Protein AF-A0A8T1S9A8-F1 (afdb_monomer)

Structure (mmCIF, N/CA/C/O backbone):
data_AF-A0A8T1S9A8-F1
#
_entry.id   AF-A0A8T1S9A8-F1
#
loop_
_atom_site.group_PDB
_atom_site.id
_atom_site.type_symbol
_atom_site.label_atom_id
_atom_site.label_alt_id
_atom_site.label_comp_id
_atom_site.label_asym_id
_atom_site.label_entity_id
_atom_site.label_seq_id
_atom_site.pdbx_PDB_ins_code
_atom_site.Cartn_x
_atom_site.Cartn_y
_atom_site.Cartn_z
_atom_site.occupancy
_atom_site.B_iso_or_equiv
_atom_site.auth_seq_id
_atom_site.auth_comp_id
_atom_site.auth_asym_id
_atom_site.auth_atom_id
_atom_site.pdbx_PDB_model_num
ATOM 1 N N . TYR A 1 1 ? 24.422 -26.048 6.597 1.00 69.62 1 TYR A N 1
ATOM 2 C CA . TYR A 1 1 ? 24.036 -25.444 7.891 1.00 69.62 1 TYR A CA 1
ATOM 3 C C . TYR A 1 1 ? 23.855 -23.929 7.812 1.00 69.62 1 TYR A C 1
ATOM 5 O O . TYR A 1 1 ? 22.752 -23.478 8.077 1.00 69.62 1 TYR A O 1
ATOM 13 N N . ILE A 1 2 ? 24.844 -23.143 7.364 1.00 87.12 2 ILE A N 1
ATOM 14 C CA . ILE A 1 2 ? 24.733 -21.668 7.283 1.00 87.12 2 ILE A CA 1
ATOM 15 C C . ILE A 1 2 ? 23.593 -21.189 6.356 1.00 87.12 2 ILE A C 1
ATOM 17 O O . ILE A 1 2 ? 22.867 -20.263 6.697 1.00 87.12 2 ILE A O 1
ATOM 21 N N . SER A 1 3 ? 23.363 -21.863 5.222 1.00 89.75 3 SER A N 1
ATOM 22 C CA . SER A 1 3 ? 22.285 -21.505 4.281 1.00 89.75 3 SER A CA 1
ATOM 23 C C . SER A 1 3 ? 20.868 -21.640 4.870 1.00 89.75 3 SER A C 1
ATOM 25 O O . SER A 1 3 ? 20.005 -20.834 4.535 1.00 89.75 3 SER A O 1
ATOM 27 N N . LEU A 1 4 ? 20.634 -22.584 5.794 1.00 91.56 4 LEU A N 1
ATOM 28 C CA . LEU A 1 4 ? 19.331 -22.747 6.459 1.00 91.56 4 LEU A CA 1
ATOM 29 C C . LEU A 1 4 ? 19.038 -21.584 7.411 1.00 91.56 4 LEU A C 1
ATOM 31 O O . LEU A 1 4 ? 17.932 -21.054 7.404 1.00 91.56 4 LEU A O 1
ATOM 35 N N . PHE A 1 5 ? 20.044 -21.153 8.178 1.00 92.44 5 PHE A N 1
ATOM 36 C CA . PHE A 1 5 ? 19.931 -19.958 9.015 1.00 92.44 5 PHE A CA 1
ATOM 37 C C . PHE A 1 5 ? 19.726 -18.697 8.170 1.00 92.44 5 PHE A C 1
ATOM 39 O O . PHE A 1 5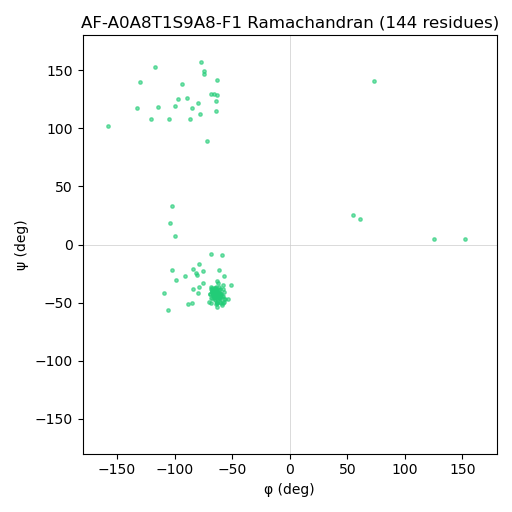 ? 18.905 -17.860 8.532 1.00 92.44 5 PHE A O 1
ATOM 46 N N . GLY A 1 6 ? 20.407 -18.583 7.024 1.00 93.62 6 GLY A N 1
ATOM 47 C CA . GLY A 1 6 ? 20.233 -17.463 6.097 1.00 93.62 6 GLY A CA 1
ATOM 48 C C . GLY A 1 6 ? 18.820 -17.382 5.511 1.00 93.62 6 GLY A C 1
ATOM 49 O O . GLY A 1 6 ? 18.182 -16.337 5.594 1.00 93.62 6 GLY A O 1
ATOM 50 N N . LEU A 1 7 ? 18.300 -18.490 4.974 1.00 93.75 7 LEU A N 1
ATOM 51 C CA . LEU A 1 7 ? 16.933 -18.549 4.444 1.00 93.75 7 LEU A CA 1
ATOM 52 C C . LEU A 1 7 ? 15.893 -18.299 5.542 1.00 93.75 7 LEU A C 1
ATOM 54 O O . LEU A 1 7 ? 14.984 -17.500 5.342 1.00 93.75 7 LEU A O 1
ATOM 58 N N . GLY A 1 8 ? 16.068 -18.904 6.722 1.00 94.38 8 GLY A N 1
ATOM 59 C CA . GLY A 1 8 ? 15.194 -18.676 7.874 1.00 94.38 8 GLY A CA 1
ATOM 60 C C . GLY A 1 8 ? 15.170 -17.213 8.324 1.00 94.38 8 GLY A C 1
ATOM 61 O O . GLY A 1 8 ? 14.097 -16.670 8.576 1.00 94.38 8 GLY A O 1
ATOM 62 N N . ALA A 1 9 ? 16.330 -16.548 8.359 1.00 94.75 9 ALA A N 1
ATOM 63 C CA . ALA A 1 9 ? 16.430 -15.133 8.707 1.00 94.75 9 ALA A CA 1
ATOM 64 C C . ALA A 1 9 ? 15.723 -14.229 7.684 1.00 94.75 9 ALA A C 1
ATOM 66 O O . ALA A 1 9 ? 14.974 -13.335 8.075 1.00 94.75 9 ALA A O 1
ATOM 67 N N . VAL A 1 10 ? 15.907 -14.478 6.382 1.00 95.06 10 VAL A N 1
ATOM 68 C CA . VAL A 1 10 ? 15.245 -13.705 5.316 1.00 95.06 10 VAL A CA 1
ATOM 69 C C . VAL A 1 10 ? 13.729 -13.907 5.354 1.00 95.06 10 VAL A C 1
ATOM 71 O O . VAL A 1 10 ? 12.984 -12.931 5.304 1.00 95.06 10 VAL A O 1
ATOM 74 N N . SER A 1 11 ? 13.253 -15.146 5.506 1.00 94.19 11 SER A N 1
ATOM 75 C CA . SER A 1 11 ? 11.820 -15.429 5.627 1.00 94.19 11 SER A CA 1
ATOM 76 C C . SER A 1 11 ? 11.202 -14.761 6.857 1.00 94.19 11 SER A C 1
ATOM 78 O O . SER A 1 11 ? 10.137 -14.159 6.744 1.00 94.19 11 SER A O 1
ATOM 80 N N . ALA A 1 12 ? 11.881 -14.798 8.008 1.00 94.75 12 ALA A N 1
ATOM 81 C CA . ALA A 1 12 ? 11.417 -14.131 9.224 1.00 94.75 12 ALA A CA 1
ATOM 82 C C . ALA A 1 12 ? 11.353 -12.600 9.065 1.00 94.75 12 ALA A C 1
ATOM 84 O O . ALA A 1 12 ? 10.391 -11.973 9.508 1.00 94.75 12 ALA A O 1
ATOM 85 N N . ALA A 1 13 ? 12.341 -11.998 8.393 1.00 94.56 13 ALA A N 1
ATOM 86 C CA . ALA A 1 13 ? 12.363 -10.563 8.119 1.00 94.56 13 ALA A CA 1
ATOM 87 C C . ALA A 1 13 ? 11.216 -10.124 7.188 1.00 94.56 13 ALA A C 1
ATOM 89 O O . ALA A 1 13 ? 10.555 -9.113 7.445 1.00 94.56 13 ALA A O 1
ATOM 90 N N . VAL A 1 14 ? 10.946 -10.899 6.130 1.00 92.56 14 VAL A N 1
ATOM 91 C CA . VAL A 1 14 ? 9.836 -10.628 5.201 1.00 92.56 14 VAL A CA 1
ATOM 92 C C . VAL A 1 14 ? 8.486 -10.816 5.891 1.00 92.56 14 VAL A C 1
ATOM 94 O O . VAL A 1 14 ? 7.609 -9.977 5.710 1.00 92.56 14 VAL A O 1
ATOM 97 N N . MET A 1 15 ? 8.334 -11.855 6.719 1.00 94.00 15 MET A N 1
ATOM 98 C CA . MET A 1 15 ? 7.110 -12.105 7.487 1.00 94.00 15 MET A CA 1
ATOM 99 C C . MET A 1 15 ? 6.790 -10.921 8.406 1.00 94.00 15 MET A C 1
ATOM 101 O O . MET A 1 15 ? 5.734 -10.320 8.264 1.00 94.00 15 MET A O 1
ATOM 105 N N . SER A 1 16 ? 7.757 -10.477 9.216 1.00 94.50 16 SER A N 1
ATOM 106 C CA . SER A 1 16 ? 7.589 -9.317 10.108 1.00 94.50 16 SER A CA 1
ATOM 107 C C . SER A 1 16 ? 7.204 -8.027 9.364 1.00 94.50 16 SER A C 1
ATOM 109 O O . SER A 1 16 ? 6.357 -7.249 9.820 1.00 94.50 16 SER A O 1
ATOM 111 N N . SER A 1 17 ? 7.786 -7.813 8.179 1.00 93.75 17 SER A N 1
ATOM 112 C CA . SER A 1 17 ? 7.462 -6.656 7.334 1.00 93.75 17 SER A CA 1
ATOM 113 C C . SER A 1 17 ? 6.039 -6.750 6.777 1.00 93.75 17 SER A C 1
ATOM 115 O O . SER A 1 17 ? 5.281 -5.783 6.853 1.00 93.75 17 SER A O 1
ATOM 117 N N . ALA A 1 18 ? 5.658 -7.923 6.266 1.00 91.62 18 ALA A N 1
ATOM 118 C CA . ALA A 1 18 ? 4.327 -8.178 5.729 1.00 91.62 18 ALA A CA 1
ATOM 119 C C . ALA A 1 18 ? 3.243 -8.056 6.811 1.00 91.62 18 ALA A C 1
ATOM 121 O O . ALA A 1 18 ? 2.235 -7.386 6.586 1.00 91.62 18 ALA A O 1
ATOM 122 N N . ASP A 1 19 ? 3.476 -8.626 7.995 1.00 93.12 19 ASP A N 1
ATOM 123 C CA . ASP A 1 19 ? 2.582 -8.518 9.150 1.00 93.12 19 ASP A CA 1
ATOM 124 C C . ASP A 1 19 ? 2.339 -7.051 9.521 1.00 93.12 19 ASP A C 1
ATOM 126 O O . ASP A 1 19 ? 1.194 -6.622 9.676 1.00 93.12 19 ASP A O 1
ATOM 130 N N . SER A 1 20 ? 3.407 -6.250 9.587 1.00 94.44 20 SER A N 1
ATOM 131 C CA . SER A 1 20 ? 3.315 -4.820 9.902 1.00 94.44 20 SER A CA 1
ATOM 132 C C . SER A 1 20 ? 2.520 -4.043 8.846 1.00 94.44 20 SER A C 1
ATOM 134 O O . SER A 1 20 ? 1.684 -3.204 9.194 1.00 94.44 20 SER A O 1
ATOM 136 N N . SER A 1 21 ? 2.731 -4.330 7.556 1.00 93.38 21 SER A N 1
ATOM 137 C CA . SER A 1 21 ? 1.987 -3.695 6.461 1.00 93.38 21 SER A CA 1
ATOM 138 C C . SER A 1 21 ? 0.501 -4.051 6.484 1.00 93.38 21 SER A C 1
ATOM 140 O O . SER A 1 21 ? -0.342 -3.156 6.390 1.00 93.38 21 SER A O 1
ATOM 142 N N . ILE A 1 22 ? 0.165 -5.334 6.653 1.00 93.88 22 ILE A N 1
ATOM 143 C CA . ILE A 1 22 ? -1.226 -5.801 6.686 1.00 93.88 22 ILE A CA 1
ATOM 144 C C . ILE A 1 22 ? -1.936 -5.265 7.931 1.00 93.88 22 ILE A C 1
ATOM 146 O O . ILE A 1 22 ? -3.073 -4.801 7.830 1.00 93.88 22 ILE A O 1
ATOM 150 N N . LEU A 1 23 ? -1.277 -5.271 9.092 1.00 93.00 23 LEU A N 1
ATOM 151 C CA . LEU A 1 23 ? -1.838 -4.725 10.326 1.00 93.00 23 LEU A CA 1
ATOM 152 C C . LEU A 1 23 ? -2.088 -3.217 10.212 1.00 93.00 23 LEU A C 1
ATOM 154 O O . LEU A 1 23 ? -3.154 -2.746 10.608 1.00 93.00 23 LEU A O 1
ATOM 158 N N . SER A 1 24 ? -1.145 -2.468 9.632 1.00 93.31 24 SER A N 1
ATOM 159 C CA . SER A 1 24 ? -1.298 -1.030 9.388 1.00 93.31 24 SER A CA 1
ATOM 160 C C . SER A 1 24 ? -2.488 -0.744 8.466 1.00 93.31 24 SER A C 1
ATOM 162 O O . SER A 1 24 ? -3.380 0.024 8.833 1.00 93.31 24 SER A O 1
ATOM 164 N N . ALA A 1 25 ? -2.576 -1.440 7.327 1.00 91.50 25 ALA A N 1
ATOM 165 C CA . ALA A 1 25 ? -3.696 -1.309 6.394 1.00 91.50 25 ALA A CA 1
ATOM 166 C C . ALA A 1 25 ? -5.041 -1.678 7.043 1.00 91.50 25 ALA A C 1
ATOM 168 O O . ALA A 1 25 ? -6.037 -0.972 6.882 1.00 91.50 25 ALA A O 1
ATOM 169 N N . SER A 1 26 ? -5.066 -2.752 7.833 1.00 92.00 26 SER A N 1
ATOM 170 C CA . SER A 1 26 ? -6.267 -3.238 8.521 1.00 92.00 26 SER A CA 1
ATOM 171 C C . SER A 1 26 ? -6.739 -2.282 9.616 1.00 92.00 26 SER A C 1
ATOM 173 O O . SER A 1 26 ? -7.939 -2.047 9.746 1.00 92.00 26 SER A O 1
ATOM 175 N N . SER A 1 27 ? -5.806 -1.689 10.365 1.00 90.44 27 SER A N 1
ATOM 176 C CA . SER A 1 27 ? -6.085 -0.669 11.382 1.00 90.44 27 SER A CA 1
ATOM 177 C C . SER A 1 27 ? -6.623 0.614 10.751 1.00 90.44 27 SER A C 1
ATOM 179 O O . SER A 1 27 ? -7.651 1.138 11.191 1.00 90.44 27 SER A O 1
ATOM 181 N N . MET A 1 28 ? -5.991 1.077 9.663 1.00 89.88 28 MET A N 1
ATOM 182 C CA . MET A 1 28 ? -6.482 2.217 8.887 1.00 89.88 28 MET A CA 1
ATOM 183 C C . MET A 1 28 ? -7.884 1.952 8.347 1.00 89.88 28 MET A C 1
ATOM 185 O O . MET A 1 28 ? -8.743 2.812 8.472 1.00 89.88 28 MET A O 1
ATOM 189 N N . PHE A 1 29 ? -8.162 0.765 7.809 1.00 87.88 29 PHE A N 1
ATOM 190 C CA . PHE A 1 29 ? -9.496 0.433 7.315 1.00 87.88 29 PHE A CA 1
ATOM 191 C C . PHE A 1 29 ? -10.541 0.392 8.442 1.00 87.88 29 PHE A C 1
ATOM 193 O O . PHE A 1 29 ? -11.604 1.007 8.336 1.00 87.88 29 PHE A O 1
ATOM 200 N N . ALA A 1 30 ? -10.245 -0.289 9.551 1.00 85.81 30 ALA A N 1
ATOM 201 C CA . ALA A 1 30 ? -11.188 -0.434 10.658 1.00 85.81 30 ALA A CA 1
ATOM 202 C C . ALA A 1 30 ? -11.511 0.912 11.337 1.00 85.81 30 ALA A C 1
ATOM 204 O O . ALA A 1 30 ? -12.661 1.166 11.692 1.00 85.81 30 ALA A O 1
ATOM 205 N N . ARG A 1 31 ? -10.531 1.811 11.479 1.00 80.62 31 ARG A N 1
ATOM 206 C CA . ARG A 1 31 ? -10.755 3.143 12.068 1.00 80.62 31 ARG A CA 1
ATOM 207 C C . ARG A 1 31 ? -11.253 4.167 11.049 1.00 80.62 31 ARG A C 1
ATOM 209 O O . ARG A 1 31 ? -12.261 4.821 11.289 1.00 80.62 31 ARG A O 1
ATOM 216 N N . ASN A 1 32 ? -10.591 4.298 9.901 1.00 85.12 32 ASN A N 1
ATOM 217 C CA . ASN A 1 32 ? -10.888 5.374 8.950 1.00 85.12 32 ASN A CA 1
ATOM 218 C C . ASN A 1 32 ? -12.103 5.086 8.067 1.00 85.12 32 ASN A C 1
ATOM 220 O O . ASN A 1 32 ? -12.733 6.030 7.605 1.00 85.12 32 ASN A O 1
ATOM 224 N N . ILE A 1 33 ? -12.436 3.816 7.815 1.00 79.62 33 ILE A N 1
ATOM 225 C CA . ILE A 1 33 ? -13.599 3.454 6.994 1.00 79.62 33 ILE A CA 1
ATOM 226 C C . ILE A 1 33 ? -14.730 2.937 7.874 1.00 79.62 33 ILE A C 1
ATOM 228 O O . ILE A 1 33 ? -15.819 3.499 7.845 1.00 79.62 33 ILE A O 1
ATOM 232 N N . TYR A 1 34 ? -14.506 1.907 8.691 1.00 74.44 34 TYR A N 1
ATOM 233 C CA . TYR A 1 34 ? -15.615 1.279 9.421 1.00 74.44 34 TYR A CA 1
ATOM 234 C C . TYR A 1 34 ? -16.181 2.175 10.537 1.00 74.44 34 TYR A C 1
ATOM 236 O O . TYR A 1 34 ? -17.391 2.410 10.588 1.00 74.44 34 TYR A O 1
ATOM 244 N N . GLN A 1 35 ? -15.323 2.740 11.393 1.00 69.56 35 GLN A N 1
ATOM 245 C CA . GLN A 1 35 ? -15.773 3.621 12.478 1.00 69.56 35 GLN A CA 1
ATOM 246 C C . GLN A 1 35 ? -16.346 4.951 11.955 1.00 69.56 35 GLN A C 1
ATOM 248 O O . GLN A 1 35 ? -17.353 5.428 12.467 1.00 69.56 35 GLN A O 1
ATOM 253 N N . LEU A 1 36 ? -15.755 5.537 10.911 1.00 67.69 36 LEU A N 1
ATOM 254 C CA . LEU A 1 36 ? -16.210 6.809 10.331 1.00 67.69 36 LEU A CA 1
ATOM 255 C C . LEU A 1 36 ? -17.434 6.676 9.409 1.00 67.69 36 LEU A C 1
ATOM 257 O O . LEU A 1 36 ? -18.278 7.567 9.419 1.00 67.69 36 LEU A O 1
ATOM 261 N N . SER A 1 37 ? -17.550 5.595 8.627 1.00 63.44 37 SER A N 1
ATOM 262 C CA . SER A 1 37 ? -18.595 5.453 7.600 1.00 63.44 37 SER A CA 1
ATOM 263 C C . SER A 1 37 ? -19.806 4.625 8.034 1.00 63.44 37 SER A C 1
ATOM 265 O O . SER A 1 37 ? -20.894 4.871 7.522 1.00 63.44 37 SER A O 1
ATOM 267 N N . PHE A 1 38 ? -19.644 3.633 8.920 1.00 60.50 38 PHE A N 1
ATOM 268 C CA . PHE A 1 38 ? -20.734 2.714 9.288 1.00 60.50 38 PHE A CA 1
ATOM 269 C C . PHE A 1 38 ? -21.257 2.926 10.711 1.00 60.50 38 PHE A C 1
ATOM 271 O O . PHE A 1 38 ? -22.468 2.871 10.924 1.00 60.50 38 PHE A O 1
ATOM 278 N N . ARG A 1 39 ? -20.384 3.150 11.706 1.00 53.12 39 ARG A N 1
ATOM 279 C CA . ARG A 1 39 ? -20.821 3.314 13.104 1.00 53.12 39 ARG A CA 1
ATOM 280 C C . ARG A 1 39 ? -19.787 4.075 13.944 1.00 53.12 39 ARG A C 1
ATOM 282 O O . ARG A 1 39 ? -18.828 3.487 14.434 1.00 53.12 39 ARG A O 1
ATOM 289 N N . GLN A 1 40 ? -20.029 5.365 14.192 1.00 61.25 40 GLN A N 1
ATOM 290 C CA . GLN A 1 40 ? -19.146 6.222 15.010 1.00 61.25 40 GLN A CA 1
ATOM 291 C C . GLN A 1 40 ? -18.983 5.754 16.466 1.00 61.25 40 GLN A C 1
ATOM 293 O O . GLN A 1 40 ? -17.965 6.048 17.086 1.00 61.25 40 GLN A O 1
ATOM 298 N N . ASN A 1 41 ? -19.930 4.961 16.981 1.00 62.00 41 ASN A N 1
ATOM 299 C CA . ASN A 1 41 ? -19.896 4.358 18.319 1.00 62.00 41 ASN A CA 1
ATOM 300 C C . ASN A 1 41 ? -19.496 2.867 18.296 1.00 62.00 41 ASN A C 1
ATOM 302 O O . ASN A 1 41 ? -20.031 2.076 19.073 1.00 62.00 41 ASN A O 1
ATOM 306 N N . ALA A 1 42 ? -18.630 2.445 17.368 1.00 65.62 42 ALA A N 1
ATOM 307 C CA . ALA A 1 42 ? -18.126 1.073 17.361 1.00 65.62 42 ALA A CA 1
ATOM 308 C C . ALA A 1 42 ? -17.310 0.795 18.635 1.00 65.62 42 ALA A C 1
ATOM 310 O O . ALA A 1 42 ? -16.402 1.550 18.980 1.00 65.62 42 ALA A O 1
ATOM 311 N N . THR A 1 43 ? -17.632 -0.292 19.333 1.00 75.25 43 THR A N 1
ATOM 312 C CA . THR A 1 43 ? -16.898 -0.706 20.540 1.00 75.25 43 THR A CA 1
ATOM 313 C C . THR A 1 43 ? -15.543 -1.299 20.146 1.00 75.25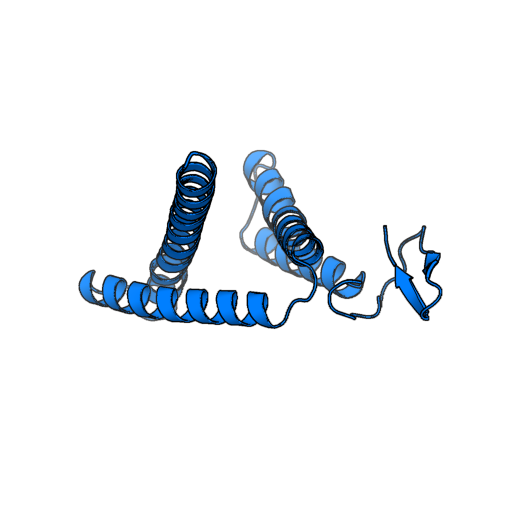 43 THR A C 1
ATOM 315 O O . THR A 1 43 ? -15.442 -1.963 19.115 1.00 75.25 43 THR A O 1
ATOM 318 N N . ASP A 1 44 ? -14.507 -1.164 20.983 1.00 79.44 44 ASP A N 1
ATOM 319 C CA . ASP A 1 44 ? -13.159 -1.701 20.702 1.00 79.44 44 ASP A CA 1
ATOM 320 C C . ASP A 1 44 ? -13.162 -3.190 20.303 1.00 79.44 44 ASP A C 1
ATOM 322 O O . ASP A 1 44 ? -12.400 -3.620 19.437 1.00 79.44 44 ASP A O 1
ATOM 326 N N . ARG A 1 45 ? -14.073 -3.987 20.881 1.00 82.31 45 ARG A N 1
ATOM 327 C CA . ARG A 1 45 ? -14.260 -5.403 20.523 1.00 82.31 45 ARG A CA 1
ATOM 328 C C . ARG A 1 45 ? -14.731 -5.602 19.081 1.00 82.31 45 ARG A C 1
ATOM 330 O O . ARG A 1 45 ? -14.281 -6.543 18.433 1.00 82.31 45 ARG A O 1
ATOM 337 N N . GLU A 1 46 ? -15.617 -4.740 18.587 1.00 82.81 46 GLU A N 1
ATOM 338 C CA . GLU A 1 46 ? -16.100 -4.777 17.202 1.00 82.81 46 GLU A CA 1
ATOM 339 C C . GLU A 1 46 ? -14.973 -4.378 16.243 1.00 82.81 46 GLU A C 1
ATOM 341 O O . GLU A 1 46 ? -14.755 -5.057 15.243 1.00 82.81 46 GLU A O 1
ATOM 346 N N . ILE A 1 47 ? -14.194 -3.345 16.588 1.00 84.25 47 ILE A N 1
ATOM 347 C CA . ILE A 1 47 ? -13.048 -2.891 15.784 1.00 84.25 47 ILE A CA 1
ATOM 348 C C . ILE A 1 47 ? -12.003 -4.007 15.657 1.00 84.25 47 ILE A C 1
ATOM 350 O O . ILE A 1 47 ? -11.526 -4.271 14.555 1.00 84.25 47 ILE A O 1
ATOM 354 N N . ILE A 1 48 ? -11.682 -4.716 16.745 1.00 87.44 48 ILE A N 1
ATOM 355 C CA . ILE A 1 48 ? -10.758 -5.863 16.706 1.00 87.44 48 ILE A CA 1
ATOM 356 C C . ILE A 1 48 ? -11.300 -6.985 15.815 1.00 87.44 48 ILE A C 1
ATOM 358 O O . ILE A 1 48 ? -10.541 -7.582 15.050 1.00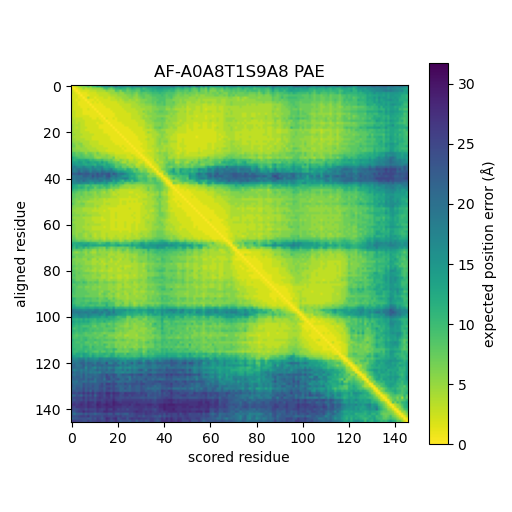 87.44 48 ILE A O 1
ATOM 362 N N . TRP A 1 49 ? -12.602 -7.267 15.876 1.00 88.00 49 TRP A N 1
ATOM 363 C CA . TRP A 1 49 ? -13.224 -8.276 15.016 1.00 88.00 49 TRP A CA 1
ATOM 364 C C . TRP A 1 49 ? -13.143 -7.899 13.533 1.00 88.00 49 TRP A C 1
ATOM 366 O O . TRP A 1 49 ? -12.751 -8.729 12.713 1.00 88.00 49 TRP A O 1
ATOM 376 N N . VAL A 1 50 ? -13.429 -6.638 13.200 1.00 88.00 50 VAL A N 1
ATOM 377 C CA . VAL A 1 50 ? -13.296 -6.110 11.835 1.00 88.00 50 VAL A CA 1
ATOM 378 C C . VAL A 1 50 ? -11.843 -6.165 11.370 1.00 88.00 50 VAL A C 1
ATOM 380 O O . VAL A 1 50 ? -11.596 -6.651 10.271 1.00 88.00 50 VAL A O 1
ATOM 383 N N . MET A 1 51 ? -10.879 -5.765 12.210 1.00 89.19 51 MET A N 1
ATOM 384 C CA . MET A 1 51 ? -9.449 -5.871 11.891 1.00 89.19 51 MET A CA 1
ATOM 385 C C . MET A 1 51 ? -9.037 -7.312 11.562 1.00 89.19 51 MET A C 1
ATOM 387 O O . MET A 1 51 ? -8.284 -7.532 10.622 1.00 89.19 51 MET A O 1
ATOM 391 N N . ARG A 1 52 ? -9.535 -8.322 12.288 1.00 89.12 52 ARG A N 1
ATOM 392 C CA . ARG A 1 52 ? -9.211 -9.730 11.984 1.00 89.12 52 ARG A CA 1
ATOM 393 C C . ARG A 1 52 ? -9.764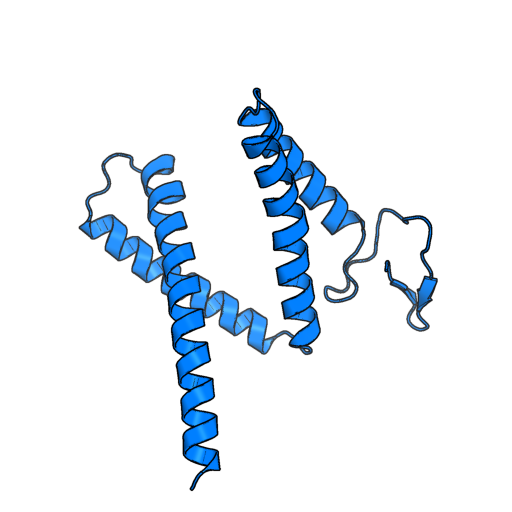 -10.178 10.632 1.00 89.12 52 ARG A C 1
ATOM 395 O O . ARG A 1 52 ? -9.072 -10.889 9.906 1.00 89.12 52 ARG A O 1
ATOM 402 N N . ILE A 1 53 ? -10.984 -9.761 10.292 1.00 91.25 53 ILE A N 1
ATOM 403 C CA . ILE A 1 53 ? -11.589 -10.061 8.988 1.00 91.25 53 ILE A CA 1
ATOM 404 C C . ILE A 1 53 ? -10.794 -9.374 7.872 1.00 91.25 53 ILE A C 1
ATOM 406 O O . ILE A 1 53 ? -10.475 -10.012 6.873 1.00 91.25 53 ILE A O 1
ATOM 410 N N . THR A 1 54 ? -10.424 -8.104 8.038 1.00 91.62 54 THR A N 1
ATOM 411 C CA . THR A 1 54 ? -9.691 -7.354 7.008 1.00 91.62 54 THR A CA 1
ATOM 412 C C . THR A 1 54 ? -8.274 -7.876 6.803 1.00 91.62 54 THR A C 1
ATOM 414 O O . THR A 1 54 ? -7.852 -7.974 5.656 1.00 91.62 54 THR A O 1
ATOM 417 N N . ILE A 1 55 ? -7.583 -8.316 7.862 1.00 93.50 55 ILE A N 1
ATOM 418 C CA . ILE A 1 55 ? -6.296 -9.026 7.750 1.00 93.50 55 ILE A CA 1
ATOM 419 C C . ILE A 1 55 ? -6.453 -10.265 6.863 1.00 93.50 55 ILE A C 1
ATOM 421 O O . ILE A 1 55 ? -5.649 -10.478 5.957 1.00 93.50 55 ILE A O 1
ATOM 425 N N . PHE A 1 56 ? -7.496 -11.071 7.094 1.00 93.50 56 PHE A N 1
ATOM 426 C CA . PHE A 1 56 ? -7.742 -12.272 6.296 1.00 93.50 56 PHE A CA 1
ATOM 427 C C . PHE A 1 56 ? -8.036 -11.932 4.830 1.00 93.50 56 PHE A C 1
ATOM 429 O O . PHE A 1 56 ? -7.479 -12.556 3.932 1.00 93.50 56 PHE A O 1
ATOM 436 N N . VAL A 1 57 ? -8.862 -10.911 4.584 1.00 93.44 57 VAL A N 1
ATOM 437 C CA . VAL A 1 57 ? -9.213 -10.453 3.231 1.00 93.44 57 VAL A CA 1
ATOM 438 C C . VAL A 1 57 ? -7.987 -9.913 2.492 1.00 93.44 57 VAL A C 1
ATOM 440 O O . VAL A 1 57 ? -7.704 -10.367 1.385 1.00 93.44 57 VAL A O 1
ATOM 443 N N . PHE A 1 58 ? -7.229 -8.995 3.100 1.00 92.12 58 PHE A N 1
ATOM 444 C CA . PHE A 1 58 ? -6.033 -8.417 2.486 1.00 92.12 58 PHE A CA 1
ATOM 445 C C . PHE A 1 58 ? -4.929 -9.455 2.286 1.00 92.12 58 PHE A C 1
ATOM 447 O O . PHE A 1 58 ? -4.309 -9.484 1.222 1.00 92.12 58 PHE A O 1
ATOM 454 N N . GLY A 1 59 ? -4.727 -10.344 3.262 1.00 92.62 59 GLY A N 1
ATOM 455 C CA . GLY A 1 59 ? -3.801 -11.466 3.150 1.00 92.62 59 GLY A CA 1
ATOM 456 C C . GLY A 1 59 ? -4.168 -12.388 1.987 1.00 92.62 59 GLY A C 1
ATOM 457 O O . GLY A 1 59 ? -3.332 -12.636 1.120 1.00 92.62 59 GLY A O 1
ATOM 458 N N . ALA A 1 60 ? -5.432 -12.814 1.901 1.00 93.19 60 ALA A N 1
ATOM 459 C CA . ALA A 1 60 ? -5.918 -13.656 0.810 1.00 93.19 60 ALA A CA 1
ATOM 460 C C . ALA A 1 60 ? -5.788 -12.969 -0.559 1.00 93.19 60 ALA A C 1
ATOM 462 O O . ALA A 1 60 ? -5.326 -13.598 -1.511 1.00 93.19 60 ALA A O 1
ATOM 463 N N . SER A 1 61 ? -6.122 -11.675 -0.666 1.00 90.50 61 SER A N 1
ATOM 464 C CA . SER A 1 61 ? -5.953 -10.927 -1.917 1.00 90.50 61 SER A CA 1
ATOM 465 C C . SER A 1 61 ? -4.486 -10.782 -2.318 1.00 90.50 61 SER A C 1
ATOM 467 O O . SER A 1 61 ? -4.153 -10.962 -3.488 1.00 90.50 61 SER A O 1
ATOM 469 N N . ALA A 1 62 ? -3.593 -10.529 -1.355 1.00 89.44 62 ALA A N 1
ATOM 470 C CA . ALA A 1 62 ? -2.162 -10.420 -1.612 1.00 89.44 62 ALA A CA 1
ATOM 471 C C . ALA A 1 62 ? -1.580 -11.767 -2.066 1.00 89.44 62 ALA A C 1
ATOM 473 O O . ALA A 1 62 ? -0.820 -11.810 -3.031 1.00 89.44 62 ALA A O 1
ATOM 474 N N . THR A 1 63 ? -1.983 -12.877 -1.435 1.00 90.25 63 THR A N 1
ATOM 475 C CA . THR A 1 63 ? -1.596 -14.230 -1.866 1.00 90.25 63 THR A CA 1
ATOM 476 C C . THR A 1 63 ? -2.129 -14.549 -3.262 1.00 90.25 63 THR A C 1
ATOM 478 O O . THR A 1 63 ? -1.385 -15.064 -4.091 1.00 90.25 63 THR A O 1
ATOM 481 N N . ALA A 1 64 ? -3.383 -14.202 -3.564 1.00 90.94 64 ALA A N 1
ATOM 482 C CA . ALA A 1 64 ? -3.951 -14.403 -4.894 1.00 90.94 64 ALA A CA 1
ATOM 483 C C . ALA A 1 64 ? -3.175 -13.620 -5.967 1.00 90.94 64 ALA A C 1
ATOM 485 O O . ALA A 1 64 ? -2.785 -14.197 -6.981 1.00 90.94 64 ALA A O 1
ATOM 486 N N . MET A 1 65 ? -2.874 -12.339 -5.727 1.00 85.56 65 MET A N 1
ATOM 487 C CA . MET A 1 65 ? -2.041 -11.542 -6.635 1.00 85.56 65 MET A CA 1
ATOM 488 C C . MET A 1 65 ? -0.637 -12.138 -6.784 1.00 85.56 65 MET A C 1
ATOM 490 O O . MET A 1 65 ? -0.136 -12.240 -7.903 1.00 85.56 65 MET A O 1
ATOM 494 N N . ALA A 1 66 ? -0.020 -12.599 -5.695 1.00 87.31 66 ALA A N 1
ATOM 495 C CA . ALA A 1 66 ? 1.294 -13.236 -5.741 1.00 87.31 66 ALA A CA 1
ATOM 496 C C . ALA A 1 66 ? 1.305 -14.522 -6.590 1.00 87.31 66 ALA A C 1
ATOM 498 O O . ALA A 1 66 ? 2.272 -14.760 -7.306 1.00 87.31 66 ALA A O 1
ATOM 499 N N . LEU A 1 67 ? 0.232 -15.322 -6.557 1.00 87.25 67 LEU A N 1
ATOM 500 C CA . LEU A 1 67 ? 0.109 -16.555 -7.348 1.00 87.25 67 LEU A CA 1
ATOM 501 C C . LEU A 1 67 ? -0.171 -16.299 -8.836 1.00 87.25 67 LEU A C 1
ATOM 503 O O . LEU A 1 67 ? 0.259 -17.076 -9.686 1.00 87.25 67 LEU A O 1
ATOM 507 N N . LEU A 1 68 ? -0.903 -15.230 -9.158 1.00 81.75 68 LEU A N 1
ATOM 508 C CA . LEU A 1 68 ? -1.278 -14.896 -10.536 1.00 81.75 68 LEU A CA 1
ATOM 509 C C . LEU A 1 68 ? -0.156 -14.177 -11.302 1.00 81.75 68 LEU A C 1
ATOM 511 O O . LEU A 1 68 ? -0.112 -14.228 -12.533 1.00 81.75 68 LEU A O 1
ATOM 515 N N . THR A 1 69 ? 0.753 -13.500 -10.597 1.00 77.88 69 THR A N 1
ATOM 516 C CA . THR A 1 69 ? 1.745 -12.621 -11.227 1.00 77.88 69 THR A CA 1
ATOM 517 C C . THR A 1 69 ? 3.023 -13.376 -11.590 1.00 77.88 69 THR A C 1
ATOM 519 O O . THR A 1 69 ? 3.667 -13.988 -10.746 1.00 77.88 69 THR A O 1
ATOM 522 N N . LYS A 1 70 ? 3.448 -13.287 -12.858 1.00 72.62 70 LYS A N 1
ATOM 523 C CA . LYS A 1 70 ? 4.656 -13.978 -13.356 1.00 72.62 70 LYS A CA 1
ATOM 524 C C . LYS A 1 70 ? 5.979 -13.285 -13.000 1.00 72.62 70 LYS A C 1
ATOM 526 O O . LYS A 1 70 ? 7.031 -13.904 -13.122 1.00 72.62 70 LYS A O 1
ATOM 531 N N . SER A 1 71 ? 5.947 -12.011 -12.598 1.00 80.88 71 SER A N 1
ATOM 532 C CA . SER A 1 71 ? 7.141 -11.205 -12.303 1.00 80.88 71 SER A CA 1
ATOM 533 C C . SER A 1 71 ? 7.004 -10.451 -10.982 1.00 80.88 71 SER A C 1
ATOM 535 O O . SER A 1 71 ? 6.166 -9.559 -10.851 1.00 80.88 71 SER A O 1
ATOM 537 N N . VAL A 1 72 ? 7.878 -10.771 -10.022 1.00 82.44 72 VAL A N 1
ATOM 538 C CA . VAL A 1 72 ? 7.967 -10.079 -8.723 1.00 82.44 72 VAL A CA 1
ATOM 539 C C . VAL A 1 72 ? 8.433 -8.632 -8.899 1.00 82.44 72 VAL A C 1
ATOM 541 O O . VAL A 1 72 ? 7.888 -7.725 -8.276 1.00 82.44 72 VAL A O 1
ATOM 544 N N . TYR A 1 73 ? 9.399 -8.402 -9.791 1.00 80.94 73 TYR A N 1
ATOM 545 C CA . TYR A 1 73 ? 9.919 -7.063 -10.075 1.00 80.94 73 TYR A CA 1
ATOM 546 C C . TYR A 1 73 ? 8.853 -6.142 -10.673 1.00 80.94 73 TYR A C 1
ATOM 548 O O . TYR A 1 73 ? 8.769 -4.983 -10.278 1.00 80.94 73 TYR A O 1
ATOM 556 N N . GLY A 1 74 ? 8.010 -6.663 -11.573 1.00 78.88 74 GLY A N 1
ATOM 557 C CA . GLY A 1 74 ? 6.905 -5.895 -12.155 1.00 78.88 74 GLY A CA 1
ATOM 558 C C . GLY A 1 74 ? 5.876 -5.482 -11.104 1.00 78.88 74 GLY A C 1
ATOM 559 O O . GLY A 1 74 ? 5.490 -4.320 -11.044 1.00 78.88 74 GLY A O 1
ATOM 560 N N . LEU A 1 75 ? 5.497 -6.405 -10.213 1.00 81.44 75 LEU A N 1
ATOM 561 C CA . LEU A 1 75 ? 4.545 -6.119 -9.137 1.00 81.44 75 LEU A CA 1
ATOM 562 C C . LEU A 1 75 ? 5.091 -5.097 -8.129 1.00 81.44 75 LEU A C 1
ATOM 564 O O . LEU A 1 75 ? 4.359 -4.220 -7.670 1.00 81.44 75 LEU A O 1
ATOM 568 N N . TRP A 1 76 ? 6.379 -5.198 -7.793 1.00 84.19 76 TRP A N 1
ATOM 569 C CA . TRP A 1 76 ? 7.045 -4.253 -6.898 1.00 84.19 76 TRP A CA 1
ATOM 570 C C . TRP A 1 76 ? 7.140 -2.854 -7.514 1.00 84.19 76 TRP A C 1
ATOM 572 O O . TRP A 1 76 ? 6.849 -1.866 -6.836 1.00 84.19 76 TRP A O 1
ATOM 582 N N . TYR A 1 77 ? 7.496 -2.772 -8.799 1.00 83.19 77 TYR A N 1
ATOM 583 C CA . TYR A 1 77 ? 7.559 -1.510 -9.530 1.00 83.19 77 TYR A CA 1
ATOM 584 C C . TYR A 1 77 ? 6.181 -0.850 -9.623 1.00 83.19 77 TYR A C 1
ATOM 586 O O . TYR A 1 77 ? 6.035 0.294 -9.208 1.00 83.19 77 TYR A O 1
ATOM 594 N N . LEU A 1 78 ? 5.161 -1.602 -10.049 1.00 82.75 78 LEU A N 1
ATOM 595 C CA . LEU A 1 78 ? 3.767 -1.154 -10.106 1.00 82.75 78 LEU A CA 1
ATOM 596 C C . LEU A 1 78 ? 3.286 -0.616 -8.751 1.00 82.75 78 LEU A C 1
ATOM 598 O O . LEU A 1 78 ? 2.683 0.451 -8.669 1.00 82.75 78 LEU A O 1
ATOM 602 N N . SER A 1 79 ? 3.565 -1.349 -7.672 1.00 84.62 79 SER A N 1
ATOM 603 C CA . SER A 1 79 ? 3.140 -0.947 -6.327 1.00 84.62 79 SER A CA 1
ATOM 604 C C . SER A 1 79 ? 3.837 0.340 -5.879 1.00 84.62 79 SER A C 1
ATOM 606 O O . SER A 1 79 ? 3.200 1.226 -5.313 1.00 84.62 79 SER A O 1
ATOM 608 N N . SER A 1 80 ? 5.139 0.456 -6.149 1.00 87.31 80 SER A N 1
ATOM 609 C CA . SER A 1 80 ? 5.939 1.634 -5.792 1.00 87.31 80 SER A CA 1
ATOM 610 C C . SER A 1 80 ? 5.527 2.868 -6.589 1.00 87.31 80 SER A C 1
ATOM 612 O O . SER A 1 80 ? 5.441 3.959 -6.030 1.00 87.31 80 SER A O 1
ATOM 614 N N . ASP A 1 81 ? 5.234 2.689 -7.873 1.00 86.00 81 ASP A N 1
ATOM 615 C CA . ASP A 1 81 ? 4.767 3.747 -8.757 1.00 86.00 81 ASP A CA 1
ATOM 616 C C . ASP A 1 81 ? 3.410 4.308 -8.302 1.00 86.00 81 ASP A C 1
ATOM 618 O O . ASP A 1 81 ? 3.287 5.514 -8.084 1.00 86.00 81 ASP A O 1
ATOM 622 N N . LEU A 1 82 ? 2.430 3.438 -8.029 1.00 84.06 82 LEU A N 1
ATOM 623 C CA . LEU A 1 82 ? 1.120 3.858 -7.523 1.00 84.06 82 LEU A CA 1
ATOM 624 C C . LEU A 1 82 ? 1.245 4.632 -6.207 1.00 84.06 82 LEU A C 1
ATOM 626 O O . LEU A 1 82 ? 0.618 5.677 -6.035 1.00 84.06 82 LEU A O 1
ATOM 630 N N . VAL A 1 83 ? 2.080 4.146 -5.286 1.00 86.38 83 VAL A N 1
ATOM 631 C CA . VAL A 1 83 ? 2.347 4.827 -4.013 1.00 86.38 83 VAL A CA 1
ATOM 632 C C . VAL A 1 83 ? 2.969 6.201 -4.251 1.00 86.38 83 VAL A C 1
ATOM 634 O O . VAL A 1 83 ? 2.551 7.174 -3.624 1.00 86.38 83 VAL A O 1
ATOM 637 N N . TYR A 1 84 ? 3.933 6.308 -5.164 1.00 86.44 84 TYR A N 1
ATOM 638 C CA . TYR A 1 84 ? 4.623 7.563 -5.429 1.00 86.44 84 TYR A CA 1
ATOM 639 C C . TYR A 1 84 ? 3.699 8.589 -6.090 1.00 86.44 84 TYR A C 1
ATOM 641 O O . TYR A 1 84 ? 3.560 9.699 -5.584 1.00 86.44 84 TYR A O 1
ATOM 649 N N . ILE A 1 85 ? 2.995 8.209 -7.156 1.00 85.88 85 ILE A N 1
ATOM 650 C CA . ILE A 1 85 ? 2.098 9.109 -7.896 1.00 85.88 85 ILE A CA 1
ATOM 651 C C . ILE A 1 85 ? 0.956 9.617 -7.014 1.00 85.88 85 ILE A C 1
ATOM 653 O O . ILE A 1 85 ? 0.517 10.754 -7.168 1.00 85.88 85 ILE A O 1
ATOM 657 N N . ILE A 1 86 ? 0.480 8.802 -6.074 1.00 85.31 86 ILE A N 1
ATOM 658 C CA . ILE A 1 86 ? -0.665 9.151 -5.235 1.00 85.31 86 ILE A CA 1
ATOM 659 C C . ILE A 1 86 ? -0.238 9.906 -3.970 1.00 85.31 86 ILE A C 1
ATOM 661 O O . ILE A 1 86 ? -0.804 10.951 -3.646 1.00 85.31 86 ILE A O 1
ATOM 665 N N . ILE A 1 87 ? 0.732 9.378 -3.219 1.00 87.06 87 ILE A N 1
ATOM 666 C CA . ILE A 1 87 ? 1.047 9.877 -1.872 1.00 87.06 87 ILE A CA 1
ATOM 667 C C . ILE A 1 87 ? 1.995 11.074 -1.931 1.00 87.06 87 ILE A C 1
ATOM 669 O O . ILE A 1 87 ? 1.832 12.020 -1.161 1.00 87.06 87 ILE A O 1
ATOM 673 N N . PHE A 1 88 ? 2.972 11.065 -2.839 1.00 89.12 88 PHE A N 1
ATOM 674 C CA . PHE A 1 88 ? 4.001 12.102 -2.895 1.00 89.12 88 PHE A CA 1
ATOM 675 C C . PHE A 1 88 ? 3.456 13.509 -3.197 1.00 89.12 88 PHE A C 1
ATOM 677 O O . PHE A 1 88 ? 3.712 14.410 -2.391 1.00 89.12 88 PHE A O 1
ATOM 684 N N . PRO A 1 89 ? 2.681 13.748 -4.278 1.00 86.69 89 PRO A N 1
ATOM 685 C CA . PRO A 1 89 ? 2.169 15.091 -4.559 1.00 86.69 89 PRO A CA 1
ATOM 686 C C . PRO A 1 89 ? 1.213 15.570 -3.466 1.00 86.69 89 PRO A C 1
ATOM 688 O O . PRO A 1 89 ? 1.254 16.732 -3.068 1.00 86.69 89 PRO A O 1
ATOM 691 N N . GLN A 1 90 ? 0.410 14.658 -2.918 1.00 88.31 90 GLN A N 1
ATOM 692 C CA . GLN A 1 90 ? -0.501 14.952 -1.822 1.00 88.31 90 GLN A CA 1
ATOM 693 C C . GLN A 1 90 ? 0.246 15.422 -0.567 1.00 88.31 90 GLN A C 1
ATOM 695 O O . GLN A 1 90 ? -0.133 16.417 0.054 1.00 88.31 90 GLN A O 1
ATOM 700 N N . LEU A 1 91 ? 1.331 14.734 -0.209 1.00 88.75 91 LEU A N 1
ATOM 701 C CA . LEU A 1 91 ? 2.163 15.085 0.937 1.00 88.75 91 LEU A CA 1
ATOM 702 C C . LEU A 1 91 ? 2.857 16.438 0.731 1.00 88.75 91 LEU A C 1
ATOM 704 O O . LEU A 1 91 ? 2.879 17.255 1.653 1.00 88.75 91 LEU A O 1
ATOM 708 N N . LEU A 1 92 ? 3.358 16.713 -0.478 1.00 89.62 92 LEU A N 1
ATOM 709 C CA . LEU A 1 92 ? 3.939 18.014 -0.821 1.00 89.62 92 LEU A CA 1
ATOM 710 C C . LEU A 1 92 ? 2.919 19.152 -0.699 1.00 89.62 92 LEU A C 1
ATOM 712 O O . LEU A 1 92 ? 3.223 20.180 -0.093 1.00 89.62 92 LEU A O 1
ATOM 716 N N . CYS A 1 93 ? 1.706 18.973 -1.230 1.00 87.31 93 CYS A N 1
ATOM 717 C CA . CYS A 1 93 ? 0.652 19.979 -1.130 1.00 87.31 93 CYS A CA 1
ATOM 718 C C . CYS A 1 93 ? 0.290 20.270 0.331 1.00 87.31 93 CYS A C 1
ATOM 720 O O . CYS A 1 93 ? 0.205 21.433 0.720 1.00 87.31 93 CYS A O 1
ATOM 722 N N . VAL A 1 94 ? 0.127 19.241 1.167 1.00 88.44 94 VAL A N 1
ATOM 723 C CA . VAL A 1 94 ? -0.199 19.422 2.592 1.00 88.44 94 VAL A CA 1
ATOM 724 C C . VAL A 1 94 ? 0.930 20.123 3.359 1.00 88.44 94 VAL A C 1
ATOM 726 O O . VAL A 1 94 ? 0.643 20.947 4.224 1.00 88.44 94 VAL A O 1
ATOM 729 N N . LEU A 1 95 ? 2.198 19.830 3.051 1.00 88.81 95 LEU A N 1
ATOM 730 C CA . LEU A 1 95 ? 3.339 20.367 3.799 1.00 88.81 95 LEU A CA 1
ATOM 731 C C . LEU A 1 95 ? 3.708 21.807 3.403 1.00 88.81 95 LEU A C 1
ATOM 733 O O . LEU A 1 95 ? 4.022 22.618 4.274 1.00 88.81 95 LEU A O 1
ATOM 737 N N . PHE A 1 96 ? 3.692 22.131 2.106 1.00 88.38 96 PHE A N 1
ATOM 738 C CA . PHE A 1 96 ? 4.233 23.397 1.593 1.00 88.38 96 PHE A CA 1
ATOM 739 C C . PHE A 1 96 ? 3.168 24.449 1.254 1.00 88.38 96 PHE A C 1
ATOM 741 O O . PHE A 1 96 ? 3.481 25.640 1.237 1.00 88.38 96 PHE A O 1
ATOM 748 N N . ILE A 1 97 ? 1.913 24.054 1.007 1.00 85.75 97 ILE A N 1
ATOM 749 C CA . ILE A 1 97 ? 0.848 24.979 0.593 1.00 85.75 97 ILE A CA 1
ATOM 750 C C . ILE A 1 97 ? -0.094 25.249 1.772 1.00 85.75 97 ILE A C 1
ATOM 752 O O . ILE A 1 97 ? -0.918 24.418 2.159 1.00 85.75 97 ILE A O 1
ATOM 756 N N . LYS A 1 98 ? -0.013 26.464 2.330 1.00 73.62 98 LYS A N 1
ATOM 757 C CA . LYS A 1 98 ? -0.968 26.968 3.330 1.00 73.62 98 LYS A CA 1
ATOM 758 C C . LYS A 1 98 ? -2.305 27.274 2.644 1.00 73.62 98 LYS A C 1
ATOM 760 O O . LYS A 1 98 ? -2.513 28.373 2.146 1.00 73.62 98 LYS A O 1
ATOM 765 N N . GLY A 1 99 ? -3.181 26.276 2.575 1.00 77.75 99 GLY A N 1
ATOM 766 C CA . GLY A 1 99 ? -4.476 26.359 1.884 1.00 77.75 99 GLY A CA 1
ATOM 767 C C . GLY A 1 99 ? -5.003 25.024 1.352 1.00 77.75 99 GLY A C 1
ATOM 768 O O . GLY A 1 99 ? -6.025 24.998 0.668 1.00 77.75 99 GLY A O 1
ATOM 769 N N . THR A 1 100 ? -4.319 23.916 1.641 1.00 76.75 100 THR A N 1
ATOM 770 C CA . THR A 1 100 ? -4.725 22.583 1.193 1.00 76.75 100 THR A CA 1
ATOM 771 C C . THR A 1 100 ? -6.064 22.174 1.803 1.00 76.75 100 THR A C 1
ATOM 773 O O . THR A 1 100 ? -6.234 22.152 3.020 1.00 76.75 100 THR A O 1
ATOM 776 N N . ASN A 1 101 ? -7.022 21.856 0.931 1.00 84.81 101 ASN A N 1
ATOM 777 C CA . ASN A 1 101 ? -8.394 21.503 1.286 1.00 84.81 101 ASN A CA 1
ATOM 778 C C . ASN A 1 101 ? -8.704 20.057 0.862 1.00 84.81 101 ASN A C 1
ATOM 780 O O . ASN A 1 101 ? -8.153 19.566 -0.126 1.00 84.81 101 ASN A O 1
ATOM 784 N N . THR A 1 102 ? -9.632 19.394 1.556 1.00 82.00 102 THR A N 1
ATOM 785 C CA . THR A 1 102 ? -10.024 17.995 1.307 1.00 82.00 102 THR A CA 1
ATOM 786 C C . THR A 1 102 ? -10.520 17.774 -0.126 1.00 82.00 102 THR A C 1
ATOM 788 O O . THR A 1 102 ? -10.222 16.753 -0.737 1.00 82.00 102 THR A O 1
ATOM 791 N N . TYR A 1 103 ? -11.210 18.757 -0.711 1.00 85.44 103 TYR A N 1
ATOM 792 C CA . TYR A 1 103 ? -11.677 18.688 -2.100 1.00 85.44 103 TYR A CA 1
ATOM 793 C C . TYR A 1 103 ? -10.531 18.693 -3.121 1.00 85.44 103 TYR A C 1
ATOM 795 O O . TYR A 1 103 ? -10.553 17.907 -4.066 1.00 85.44 103 TYR A O 1
ATOM 803 N N . GLY A 1 104 ? -9.512 19.538 -2.920 1.00 83.56 104 GLY A N 1
ATOM 804 C CA . GLY A 1 104 ? -8.333 19.587 -3.795 1.00 83.56 104 GLY A CA 1
ATOM 805 C C . GLY A 1 104 ? -7.494 18.315 -3.689 1.00 83.56 104 GLY A C 1
ATOM 806 O O . GLY A 1 104 ? -7.036 17.784 -4.694 1.00 83.56 104 GLY A O 1
ATOM 807 N N . ALA A 1 105 ? -7.393 17.780 -2.474 1.00 85.00 105 ALA A N 1
ATOM 808 C CA . ALA A 1 105 ? -6.799 16.486 -2.172 1.00 85.00 105 ALA A CA 1
ATOM 809 C C . ALA A 1 105 ? -7.464 15.325 -2.940 1.00 85.00 105 ALA A C 1
ATOM 811 O O . ALA A 1 105 ? -6.782 14.526 -3.579 1.00 85.00 105 ALA A O 1
ATOM 812 N N . ILE A 1 106 ? -8.797 15.245 -2.907 1.00 87.31 106 ILE A N 1
ATOM 813 C CA . ILE A 1 106 ? -9.555 14.204 -3.619 1.00 87.31 106 ILE A CA 1
ATOM 814 C C . ILE A 1 106 ? -9.447 14.389 -5.138 1.00 87.31 106 ILE A C 1
ATOM 816 O O . ILE A 1 106 ? -9.261 13.412 -5.860 1.00 87.31 106 ILE A O 1
ATOM 820 N N . ALA A 1 107 ? -9.520 15.629 -5.632 1.00 86.50 107 ALA A N 1
ATOM 821 C CA . ALA A 1 107 ? -9.347 15.915 -7.053 1.00 86.50 107 ALA A CA 1
ATOM 822 C C . ALA A 1 107 ? -7.948 15.504 -7.543 1.00 86.50 107 ALA A C 1
ATOM 824 O O . ALA A 1 107 ? -7.842 14.815 -8.552 1.00 86.50 107 ALA A O 1
ATOM 825 N N . GLY A 1 108 ? -6.887 15.846 -6.805 1.00 85.75 108 GLY A N 1
ATOM 826 C CA . GLY A 1 108 ? -5.515 15.441 -7.122 1.00 85.75 108 GLY A CA 1
ATOM 827 C C . GLY A 1 108 ? -5.331 13.923 -7.127 1.00 85.75 108 GLY A C 1
ATOM 828 O O . GLY A 1 108 ? -4.739 13.386 -8.061 1.00 85.75 108 GLY A O 1
ATOM 829 N N . TYR A 1 109 ? -5.914 13.225 -6.146 1.00 86.56 109 TYR A N 1
ATOM 830 C CA . TYR A 1 109 ? -5.940 11.761 -6.103 1.00 86.56 109 TYR A CA 1
ATOM 831 C C . TYR A 1 109 ? -6.601 11.163 -7.354 1.00 86.56 109 TYR A C 1
ATOM 833 O O . TYR A 1 109 ? -6.019 10.300 -8.009 1.00 86.56 109 TYR A O 1
ATOM 841 N N . LEU A 1 110 ? -7.795 11.643 -7.720 1.00 87.31 110 LEU A N 1
ATOM 842 C CA . LEU A 1 110 ? -8.538 11.145 -8.881 1.00 87.31 110 LEU A CA 1
ATOM 843 C C . LEU A 1 110 ? -7.820 11.445 -10.198 1.00 87.31 110 LEU A C 1
ATOM 845 O O . LEU A 1 110 ? -7.704 10.556 -11.035 1.00 87.31 110 LEU A O 1
ATOM 849 N N . PHE A 1 111 ? -7.309 12.665 -10.383 1.00 85.69 111 PHE A N 1
ATOM 850 C CA . PHE A 1 111 ? -6.567 13.035 -11.590 1.00 85.69 111 PHE A CA 1
ATOM 851 C C . PHE A 1 111 ? -5.251 12.261 -11.714 1.00 85.69 111 PHE A C 1
ATOM 853 O O . PHE A 1 111 ? -4.953 11.765 -12.796 1.00 85.69 111 PHE A O 1
ATOM 860 N N . GLY A 1 112 ? -4.490 12.104 -10.627 1.00 84.06 112 GLY A N 1
ATOM 861 C CA . GLY A 1 112 ? -3.253 11.318 -10.626 1.00 84.06 112 GLY A CA 1
ATOM 862 C C . GLY A 1 112 ? -3.504 9.847 -10.958 1.00 84.06 112 GLY A C 1
ATOM 863 O O . GLY A 1 112 ? -2.816 9.273 -11.801 1.00 84.06 112 GLY A O 1
ATOM 864 N N . LEU A 1 113 ? -4.548 9.259 -10.366 1.00 83.88 113 LEU A N 1
ATOM 865 C CA . LEU A 1 113 ? -4.950 7.880 -10.634 1.00 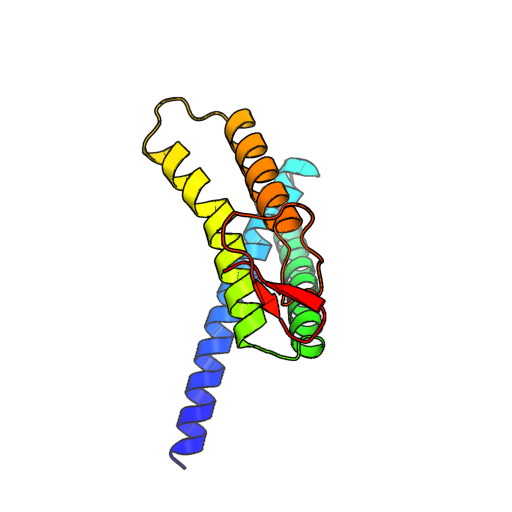83.88 113 LEU A CA 1
ATOM 866 C C . LEU A 1 113 ? -5.445 7.706 -12.077 1.00 83.88 113 LEU A C 1
ATOM 868 O O . LEU A 1 113 ? -5.037 6.763 -12.752 1.00 83.88 113 LEU A O 1
ATOM 872 N N . LEU A 1 114 ? -6.270 8.627 -12.584 1.00 83.06 114 LEU A N 1
ATOM 873 C CA . LEU A 1 114 ? -6.746 8.590 -13.968 1.00 83.06 114 LEU A CA 1
ATOM 874 C C . LEU A 1 114 ? -5.600 8.726 -14.970 1.00 83.06 114 LEU A C 1
ATOM 876 O O . LEU A 1 114 ? -5.541 7.940 -15.912 1.00 83.06 114 LEU A O 1
ATOM 880 N N . LEU A 1 115 ? -4.680 9.673 -14.769 1.00 78.12 115 LEU A N 1
ATOM 881 C CA . LEU A 1 115 ? -3.509 9.842 -15.634 1.00 78.12 115 LEU A CA 1
ATOM 882 C C . LEU A 1 115 ? -2.617 8.599 -15.618 1.00 78.12 115 LEU A C 1
ATOM 884 O O . LEU A 1 115 ? -2.153 8.173 -16.674 1.00 78.12 115 LEU A O 1
ATOM 888 N N . ARG A 1 116 ? -2.438 7.958 -14.455 1.00 77.56 116 ARG A N 1
ATOM 889 C CA . ARG A 1 116 ? -1.656 6.721 -14.382 1.00 77.56 116 ARG A CA 1
ATOM 890 C C . ARG A 1 116 ? -2.329 5.557 -15.107 1.00 77.56 116 ARG A C 1
ATOM 892 O O . ARG A 1 116 ? -1.676 4.879 -15.889 1.00 77.56 116 ARG A O 1
ATOM 899 N N . ILE A 1 117 ? -3.630 5.347 -14.904 1.00 75.81 117 ILE A N 1
ATOM 900 C CA . ILE A 1 117 ? -4.364 4.272 -15.592 1.00 75.81 117 ILE A CA 1
ATOM 901 C C . ILE A 1 117 ? -4.419 4.521 -17.110 1.00 75.81 117 ILE A C 1
ATOM 903 O O . ILE A 1 117 ? -4.260 3.587 -17.894 1.00 75.81 117 ILE A O 1
ATOM 907 N N . THR A 1 118 ? -4.609 5.771 -17.542 1.00 71.12 118 THR A N 1
ATOM 908 C CA . THR A 1 118 ? -4.688 6.134 -18.972 1.00 71.12 118 THR A CA 1
ATOM 909 C C . THR A 1 118 ? -3.336 6.138 -19.689 1.00 71.12 118 THR A C 1
ATOM 911 O O . THR A 1 118 ? -3.312 5.937 -20.905 1.00 71.12 118 THR A O 1
ATOM 914 N N . GLY A 1 119 ? -2.224 6.294 -18.962 1.00 63.06 119 GLY A N 1
ATOM 915 C CA . GLY A 1 119 ? -0.859 6.118 -19.472 1.00 63.06 119 GLY A CA 1
ATOM 916 C C . GLY A 1 119 ? -0.503 4.671 -19.835 1.00 63.06 119 GLY A C 1
ATOM 917 O O . GLY A 1 119 ? 0.511 4.436 -20.479 1.00 63.06 119 GLY A O 1
ATOM 918 N N . GLY A 1 120 ? -1.360 3.700 -19.506 1.00 60.19 120 GLY A N 1
ATOM 919 C CA . GLY A 1 120 ? -1.126 2.289 -19.799 1.00 60.19 120 GLY A CA 1
ATOM 920 C C . GLY A 1 120 ? -0.055 1.679 -18.896 1.00 60.19 120 GLY A C 1
ATOM 921 O O . GLY A 1 120 ? 0.960 2.287 -18.569 1.00 60.19 120 GLY A O 1
ATOM 922 N N . GLU A 1 121 ? -0.287 0.440 -18.481 1.00 63.22 121 GLU A N 1
ATOM 923 C CA . GLU A 1 121 ? 0.624 -0.302 -17.614 1.00 63.22 121 GLU A CA 1
ATOM 924 C C . GLU A 1 121 ? 1.057 -1.570 -18.361 1.00 63.22 121 GLU A C 1
ATOM 926 O O . GLU A 1 121 ? 0.242 -2.491 -18.524 1.00 63.22 121 GLU A O 1
ATOM 931 N N . PRO A 1 122 ? 2.322 -1.644 -18.827 1.00 55.47 122 PRO A N 1
ATOM 932 C CA . PRO A 1 122 ? 2.832 -2.783 -19.592 1.00 55.47 122 PRO A CA 1
ATOM 933 C C . PRO A 1 122 ? 2.702 -4.110 -18.833 1.00 55.47 122 PRO A C 1
ATOM 935 O O . PRO A 1 122 ? 2.572 -5.167 -19.447 1.00 55.47 122 PRO A O 1
ATOM 938 N N . TYR A 1 123 ? 2.708 -4.061 -17.497 1.00 56.72 123 TYR A N 1
ATOM 939 C CA . TYR A 1 123 ? 2.640 -5.235 -16.626 1.00 56.72 123 TYR A CA 1
ATOM 940 C C . TYR A 1 123 ? 1.212 -5.738 -16.372 1.00 56.72 123 TYR A C 1
ATOM 942 O O . TYR A 1 123 ? 1.031 -6.908 -16.038 1.00 56.72 123 TYR A O 1
ATOM 950 N N . LEU A 1 124 ? 0.201 -4.887 -16.565 1.00 56.62 124 LEU A N 1
ATOM 951 C CA . LEU A 1 124 ? -1.222 -5.222 -16.422 1.00 56.62 124 LEU A CA 1
ATOM 952 C C . LEU A 1 124 ? -1.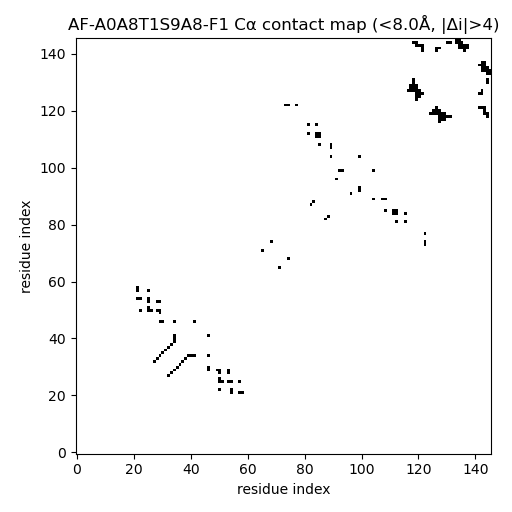911 -5.493 -17.772 1.00 56.62 124 LEU A C 1
ATOM 954 O O . LEU A 1 124 ? -3.127 -5.661 -17.801 1.00 56.62 124 LEU A O 1
ATOM 958 N N . TYR A 1 125 ? -1.158 -5.544 -18.882 1.00 55.38 125 TYR A N 1
ATOM 959 C CA . TYR A 1 125 ? -1.694 -5.637 -20.253 1.00 55.38 125 TYR A CA 1
ATOM 960 C C . TYR A 1 125 ? -2.698 -4.518 -20.598 1.00 55.38 125 TYR A C 1
ATOM 962 O O . TYR A 1 125 ? -3.555 -4.682 -21.468 1.00 55.38 125 TYR A O 1
ATOM 970 N N . LEU A 1 126 ? -2.600 -3.364 -19.933 1.00 55.69 126 LEU A N 1
ATOM 971 C CA . LEU A 1 126 ? -3.461 -2.213 -20.191 1.00 55.69 126 LEU A CA 1
ATOM 972 C C . LEU A 1 126 ? -2.884 -1.398 -21.348 1.00 55.69 126 LEU A C 1
ATOM 974 O O . LEU 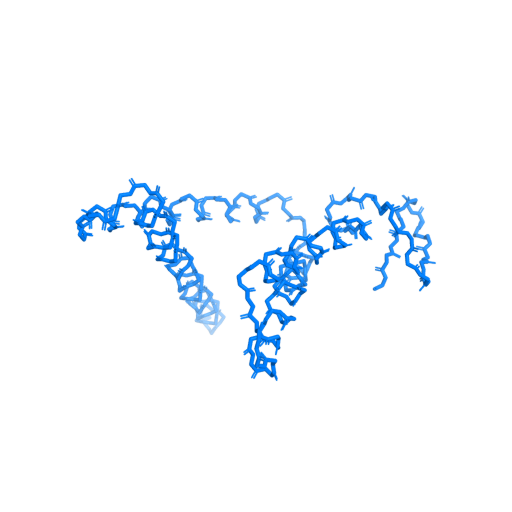A 1 126 ? -1.780 -0.863 -21.250 1.00 55.69 126 LEU A O 1
ATOM 978 N N . GLN A 1 127 ? -3.639 -1.302 -22.445 1.00 50.97 127 GLN A N 1
ATOM 979 C CA . GLN A 1 127 ? -3.268 -0.466 -23.584 1.00 50.97 127 GLN A CA 1
ATOM 980 C C . GLN A 1 127 ? -3.344 1.021 -23.191 1.00 50.97 127 GLN A C 1
ATOM 982 O O . GLN A 1 127 ? -4.366 1.445 -22.645 1.00 50.97 127 GLN A O 1
ATOM 987 N N . PRO A 1 128 ? -2.296 1.821 -23.458 1.00 55.59 128 PRO A N 1
ATOM 988 C CA . PRO A 1 128 ? -2.314 3.250 -23.173 1.00 55.59 128 PRO A CA 1
ATOM 989 C C . PRO A 1 128 ? -3.350 3.968 -24.041 1.00 55.59 128 PRO A C 1
ATOM 991 O O . PRO A 1 128 ? -3.360 3.817 -25.262 1.00 55.59 128 PRO A O 1
ATOM 994 N N . LEU A 1 129 ? -4.201 4.773 -23.404 1.00 55.78 129 LEU A N 1
ATOM 995 C CA . LEU A 1 129 ? -5.192 5.618 -24.076 1.00 55.78 129 LEU A CA 1
ATOM 996 C C . LEU A 1 129 ? -4.622 7.014 -24.391 1.00 55.78 129 LEU A C 1
ATOM 998 O O . LEU A 1 129 ? -5.054 7.659 -25.343 1.00 55.78 129 LEU A O 1
ATOM 1002 N N . ILE A 1 130 ? -3.638 7.477 -23.607 1.00 57.34 130 ILE A N 1
ATOM 1003 C CA . ILE A 1 130 ? -2.925 8.749 -23.798 1.00 57.34 130 ILE A CA 1
ATOM 1004 C C . ILE A 1 130 ? -1.466 8.448 -24.133 1.00 57.34 130 ILE A C 1
ATOM 1006 O O . ILE A 1 130 ? -0.755 7.871 -23.316 1.00 57.34 130 ILE A O 1
ATOM 1010 N N . PHE A 1 131 ? -1.004 8.858 -25.316 1.00 57.69 131 PHE A N 1
ATOM 1011 C CA . PHE A 1 131 ? 0.390 8.707 -25.742 1.00 57.69 131 PHE A CA 1
ATOM 1012 C C . PHE A 1 131 ? 1.229 9.890 -25.250 1.00 57.69 131 PHE A C 1
ATOM 1014 O O . PHE A 1 131 ? 1.112 11.000 -25.772 1.00 57.69 131 PHE A O 1
ATOM 1021 N N . TYR A 1 132 ? 2.094 9.661 -24.264 1.00 57.31 132 TYR A N 1
ATOM 1022 C CA . TYR A 1 132 ? 3.059 10.673 -23.834 1.00 57.31 132 TYR A CA 1
ATOM 1023 C C . TYR A 1 132 ? 4.216 10.818 -24.850 1.00 57.31 132 TYR A C 1
ATOM 1025 O O . TYR A 1 132 ? 4.599 9.837 -25.503 1.00 57.31 132 TYR A O 1
ATOM 1033 N N . PRO A 1 133 ? 4.784 12.030 -25.026 1.00 45.88 133 PRO A N 1
ATOM 1034 C CA . PRO A 1 133 ? 5.891 12.260 -25.954 1.00 45.88 133 PRO A CA 1
ATOM 1035 C C . PRO A 1 133 ? 7.136 11.477 -25.504 1.00 45.88 133 PRO A C 1
ATOM 1037 O O . PRO A 1 133 ? 7.685 11.741 -24.438 1.00 45.88 133 PRO A O 1
ATOM 1040 N N . GLY A 1 134 ? 7.565 10.503 -26.318 1.00 55.62 134 GLY A N 1
ATOM 1041 C CA . GLY A 1 134 ? 8.647 9.556 -25.994 1.00 55.62 134 GLY A CA 1
ATOM 1042 C C . GLY A 1 134 ? 8.276 8.070 -26.108 1.00 55.62 134 GLY A C 1
ATOM 1043 O O . GLY A 1 134 ? 9.100 7.224 -25.772 1.00 55.62 134 GLY A O 1
ATOM 1044 N N . TYR A 1 135 ? 7.064 7.743 -26.576 1.00 48.22 135 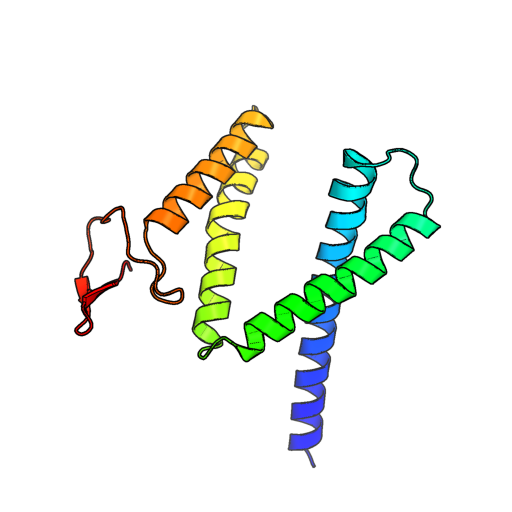TYR A N 1
ATOM 1045 C CA . TYR A 1 135 ? 6.614 6.362 -26.772 1.00 48.22 135 TYR A CA 1
ATOM 1046 C C . TYR A 1 135 ? 7.446 5.609 -27.826 1.00 48.22 135 TYR A C 1
ATOM 1048 O O . TYR A 1 135 ? 7.800 6.152 -28.873 1.00 48.22 135 TYR A O 1
ATOM 1056 N N . TYR A 1 136 ? 7.704 4.326 -27.576 1.00 56.50 136 TYR A N 1
ATOM 1057 C CA . TYR A 1 136 ? 8.244 3.396 -28.567 1.00 56.50 136 TYR A CA 1
ATOM 1058 C C . TYR A 1 136 ? 7.403 2.119 -28.590 1.00 56.50 136 TYR A C 1
ATOM 1060 O O . TYR A 1 136 ? 6.938 1.630 -27.559 1.00 56.50 136 TYR A O 1
ATOM 1068 N N . ALA A 1 137 ? 7.166 1.600 -29.794 1.00 54.59 137 ALA A N 1
ATOM 1069 C CA . ALA A 1 137 ? 6.442 0.353 -29.985 1.00 54.59 137 ALA A CA 1
ATOM 1070 C C . ALA A 1 137 ? 7.388 -0.827 -29.736 1.00 54.59 137 ALA A C 1
ATOM 1072 O O . ALA A 1 137 ? 8.411 -0.951 -30.412 1.00 54.59 137 ALA A O 1
ATOM 1073 N N . ASP A 1 138 ? 7.047 -1.691 -28.779 1.00 52.59 138 ASP A N 1
ATOM 1074 C CA . ASP A 1 138 ? 7.728 -2.974 -28.625 1.00 52.59 138 ASP A CA 1
ATOM 1075 C C . ASP A 1 138 ? 7.235 -3.974 -29.689 1.00 52.59 138 ASP A C 1
ATOM 1077 O O . ASP A 1 138 ? 6.126 -3.853 -30.220 1.00 52.59 138 ASP A O 1
ATOM 1081 N N . LYS A 1 139 ? 8.052 -4.988 -30.000 1.00 51.97 139 LYS A N 1
ATOM 1082 C CA . LYS A 1 139 ? 7.832 -5.977 -31.079 1.00 51.97 139 LYS A CA 1
ATOM 1083 C C . LYS A 1 139 ? 6.534 -6.794 -30.953 1.00 51.97 139 LYS A C 1
ATOM 1085 O O . LYS A 1 139 ? 6.173 -7.485 -31.898 1.00 51.97 139 LYS A O 1
ATOM 1090 N N . ASN A 1 140 ? 5.822 -6.684 -29.831 1.00 55.53 140 ASN A N 1
ATOM 1091 C CA . ASN A 1 140 ? 4.550 -7.354 -29.556 1.00 55.53 140 ASN A CA 1
ATOM 1092 C C . ASN A 1 140 ? 3.312 -6.437 -29.667 1.00 55.53 140 ASN A C 1
ATOM 1094 O O . ASN A 1 140 ? 2.261 -6.781 -29.135 1.00 55.53 140 ASN A O 1
ATOM 1098 N N . HIS A 1 141 ? 3.408 -5.277 -30.333 1.00 53.22 141 HIS A N 1
ATOM 1099 C CA . HIS A 1 141 ? 2.306 -4.301 -30.470 1.00 53.22 141 HIS A CA 1
ATOM 1100 C C . HIS A 1 141 ? 1.789 -3.726 -29.134 1.00 53.22 141 HIS A C 1
ATOM 1102 O O . HIS A 1 141 ? 0.673 -3.213 -29.057 1.00 53.22 141 HIS A O 1
ATOM 1108 N N . ILE A 1 142 ? 2.610 -3.779 -28.082 1.00 53.91 142 ILE A N 1
ATOM 1109 C CA . ILE A 1 142 ? 2.338 -3.133 -26.797 1.00 53.91 142 ILE A CA 1
ATOM 1110 C C . ILE A 1 142 ? 3.135 -1.827 -26.784 1.00 53.91 142 ILE A C 1
ATOM 1112 O O . ILE A 1 142 ? 4.359 -1.829 -26.929 1.00 53.91 142 ILE A O 1
ATOM 1116 N N . TYR A 1 143 ? 2.434 -0.701 -26.670 1.00 55.12 143 TYR A N 1
ATOM 1117 C CA . TYR A 1 143 ? 3.055 0.617 -26.563 1.00 55.12 143 TYR A CA 1
ATOM 1118 C C . TYR A 1 143 ? 3.558 0.801 -25.134 1.00 55.12 143 TYR A C 1
ATOM 1120 O O . TYR A 1 143 ? 2.764 0.867 -24.197 1.00 55.12 143 TYR A O 1
ATOM 1128 N N . ILE A 1 144 ? 4.878 0.844 -24.973 1.00 54.50 144 ILE A N 1
ATOM 1129 C CA . ILE A 1 144 ? 5.525 0.980 -23.669 1.00 54.50 144 ILE A CA 1
ATOM 1130 C C . ILE A 1 144 ? 5.861 2.454 -23.469 1.00 54.50 144 ILE A C 1
ATOM 1132 O O . ILE A 1 144 ? 6.521 3.078 -24.304 1.00 54.50 144 ILE A O 1
ATOM 1136 N N . GLN A 1 145 ? 5.384 3.006 -22.359 1.00 57.16 145 GLN A N 1
ATOM 1137 C CA . GLN A 1 145 ? 5.770 4.327 -21.881 1.00 57.16 145 GLN A CA 1
ATOM 1138 C C . GLN A 1 145 ? 6.923 4.151 -20.893 1.00 57.16 145 GLN A C 1
ATOM 1140 O O . GLN A 1 145 ? 6.947 3.176 -20.141 1.00 57.16 145 GLN A O 1
ATOM 1145 N N . ARG A 1 146 ? 7.927 5.023 -20.981 1.00 46.31 146 ARG A N 1
ATOM 1146 C CA . ARG A 1 146 ? 9.140 4.953 -20.162 1.00 46.31 146 ARG A CA 1
ATOM 1147 C C . ARG A 1 146 ? 8.907 5.502 -18.764 1.00 46.31 146 ARG A C 1
ATOM 1149 O O . ARG A 1 146 ? 8.185 6.517 -18.668 1.00 46.31 146 ARG A O 1
#

Sequence (146 aa):
YISLFGLGAVSAAVMSSADSSILSASSMFARNIYQLSFRQNATDREIIWVMRITIFVFGASATAMALLTKSVYGLWYLSSDLVYIIIFPQLLCVLFIKGTNTYGAIAGYLFGLLLRITGGEPYLYLQPLIFYPGYYADKNHIYIQR

Solvent-accessible surface area (backbone atoms only — not comparable to full-atom values): 8337 Å² total; per-residue 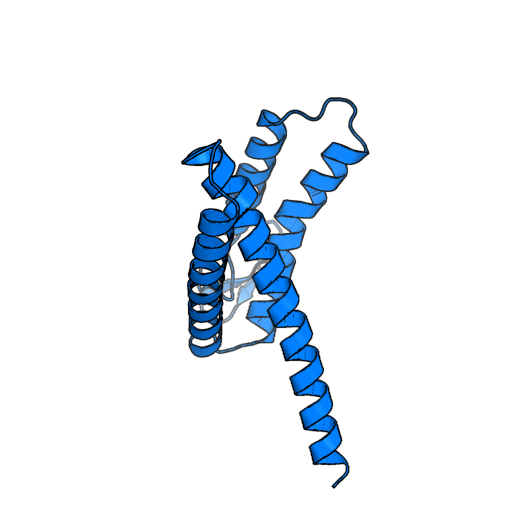(Å²): 113,71,65,58,56,51,53,51,52,53,52,52,53,51,47,56,51,51,52,52,52,44,50,50,54,18,50,48,43,33,51,67,43,44,27,69,73,76,37,82,82,64,50,71,71,55,44,53,52,48,26,55,52,41,37,51,51,52,50,52,52,52,51,51,51,60,73,73,50,93,47,71,66,55,54,52,50,54,53,50,48,55,48,46,63,48,50,49,60,51,52,48,40,62,73,74,41,95,77,69,46,74,68,60,52,52,50,50,43,53,51,43,51,50,52,52,62,34,40,26,39,79,87,76,75,41,74,47,76,48,87,62,94,80,62,49,77,44,98,81,80,48,67,45,69,129

Foldseek 3Di:
DVVVVVVVVVVVVVVVVVVVVLLVVLLCCLVVPVCVPPNVPDDPVNSVVSSVVSSVVVVVVVVVCVVPAPDPVLVVVVVVQLCCLLVVVLVVCVPPPPPDDPVVSVVSNVVSVVQVLQCARVRVLRAHVDDDPPWDQDPVRHIDDD

Secondary structure (DSSP, 8-state):
-HHHHHHHHHHHHHHHHHHHHHHHHHHHIIIIIIIHHT-TT--HHHHHHHHHHHHHHHHHHHHHHHHH-S-HHHHHHHHHHHHHHHHHHHHHHHHH-TT--HHHHHHHHHHHHHHHHHT--TTTTPPPSS--TT-EE-TTS-EE--

Mean predicted aligned error: 9.54 Å

pLDDT: mean 79.36, std 14.1, range [45.88, 95.06]

Organism: Chelydra serpentina (NCBI:txid8475)

InterPro domains:
  IPR001734 Sodium/solute symporter [PF00474] (7-112)
  IPR001734 Sodium/solute symporter [PS50283] (1-126)
  IPR038377 Sodium/glucose symporter superfamily [G3DSA:1.20.1730.10] (1-136)
  IPR052244 High-affinity choline transporter [PTHR45897] (1-140)

Radius of gyration: 19.8 Å; Cα contacts (8 Å, |Δi|>4): 97; chains: 1; bounding box: 46×52×52 Å

Nearest PDB structures (foldseek):
  8zqq-assembly1_A  TM=9.153E-01  e=1.451E-13  Homo sapiens
  9bfj-assembly1_A  TM=9.260E-01  e=1.213E-12  Homo sapiens
  8j74-assembly1_B  TM=8.613E-01  e=5.976E-13  Homo sapiens
  9bim-assembly1_A  TM=8.683E-01  e=1.213E-12  Homo sapiens
  8zqr-assembly1_A  TM=8.420E-01  e=6.339E-13  Homo sapiens